Protein AF-A0AAU3PZI6-F1 (afdb_monomer_lite)

Radius of gyration: 13.5 Å; chains: 1; bounding box: 26×27×42 Å

Sequence (87 aa):
MKRLPTDTGARGEDIRTTEHDGITATWFARDGVIRVVGVRDTDDAETLFDGAPSLGECFDRMPRKLWDRVRFQHRDERVSEGARSPN

Structure (mmCIF, N/CA/C/O backbone):
data_AF-A0AAU3PZI6-F1
#
_entry.id   AF-A0AAU3PZI6-F1
#
loop_
_atom_site.group_PDB
_atom_site.id
_atom_site.type_symbol
_atom_site.label_atom_id
_atom_site.label_alt_id
_atom_site.label_comp_id
_atom_site.label_asym_id
_atom_site.label_entity_id
_atom_site.label_seq_id
_atom_site.pdbx_PDB_ins_code
_atom_site.Cartn_x
_atom_site.Cartn_y
_atom_site.Cartn_z
_atom_site.occupancy
_atom_site.B_iso_or_equiv
_atom_site.auth_seq_id
_atom_site.auth_comp_id
_atom_site.auth_asym_id
_atom_site.auth_atom_id
_atom_site.pdbx_PDB_model_num
ATOM 1 N N . MET A 1 1 ? 14.020 17.353 -7.911 1.00 37.25 1 MET A N 1
ATOM 2 C CA . MET A 1 1 ? 12.748 17.399 -7.156 1.00 37.25 1 MET A CA 1
ATOM 3 C C . MET A 1 1 ? 11.617 17.026 -8.110 1.00 37.25 1 MET A C 1
ATOM 5 O O . MET A 1 1 ? 11.154 17.888 -8.846 1.00 37.25 1 MET A O 1
ATOM 9 N N . LYS A 1 2 ? 11.250 15.739 -8.210 1.00 38.69 2 LYS A N 1
ATOM 10 C CA . LYS A 1 2 ? 10.127 15.307 -9.060 1.00 38.69 2 LYS A CA 1
ATOM 11 C C . LYS A 1 2 ? 8.828 15.573 -8.290 1.00 38.69 2 LYS A C 1
ATOM 13 O O . LYS A 1 2 ? 8.650 15.049 -7.197 1.00 38.69 2 LYS A O 1
ATOM 18 N N . ARG A 1 3 ? 7.992 16.468 -8.826 1.00 44.28 3 ARG A N 1
ATOM 19 C CA . ARG A 1 3 ? 6.664 16.807 -8.294 1.00 44.28 3 ARG A CA 1
ATOM 20 C C . ARG A 1 3 ? 5.770 15.574 -8.436 1.00 44.28 3 ARG A C 1
ATOM 22 O O . ARG A 1 3 ? 5.657 15.051 -9.540 1.00 44.28 3 ARG A O 1
ATOM 29 N N . LEU A 1 4 ? 5.158 15.136 -7.338 1.00 55.28 4 LEU A N 1
ATOM 30 C CA . LEU A 1 4 ? 4.049 14.182 -7.375 1.00 55.28 4 LEU A CA 1
ATOM 31 C C . LEU A 1 4 ? 2.889 14.809 -8.178 1.00 55.28 4 LEU A C 1
ATOM 33 O O . LEU A 1 4 ? 2.622 16.007 -7.996 1.00 55.28 4 LEU A O 1
ATOM 37 N N . PRO A 1 5 ? 2.225 14.058 -9.074 1.00 45.50 5 PRO A N 1
ATOM 38 C CA . PRO A 1 5 ? 1.096 14.565 -9.843 1.00 45.50 5 PRO A CA 1
ATOM 39 C C . PRO A 1 5 ? -0.023 14.997 -8.889 1.00 45.50 5 PRO A C 1
ATOM 41 O O . PRO A 1 5 ? -0.519 14.229 -8.072 1.00 45.50 5 PRO A O 1
ATOM 44 N N . THR A 1 6 ? -0.378 16.278 -8.962 1.00 52.34 6 THR A N 1
ATOM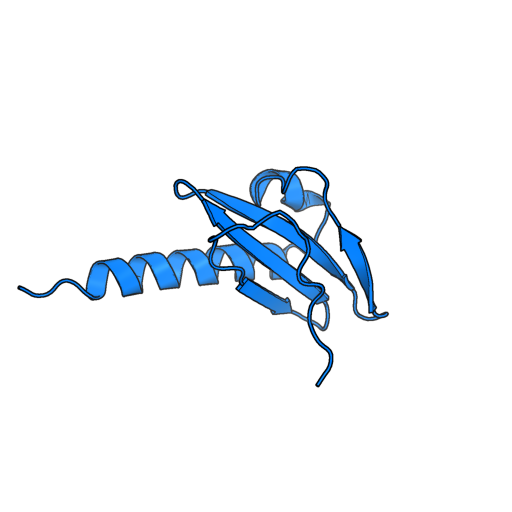 45 C CA . THR A 1 6 ? -1.243 16.987 -8.004 1.00 52.34 6 THR A CA 1
ATOM 46 C C . THR A 1 6 ? -2.739 16.829 -8.317 1.00 52.34 6 THR A C 1
ATOM 48 O O . THR A 1 6 ? -3.538 17.638 -7.865 1.00 52.34 6 THR A O 1
ATOM 51 N N . ASP A 1 7 ? -3.137 15.819 -9.096 1.00 45.91 7 ASP A N 1
ATOM 52 C CA . ASP A 1 7 ? -4.504 15.733 -9.640 1.00 45.91 7 ASP A CA 1
ATOM 53 C C . ASP A 1 7 ? -5.188 14.377 -9.406 1.00 45.91 7 ASP A C 1
ATOM 55 O O . ASP A 1 7 ? -6.042 13.953 -10.171 1.00 45.91 7 ASP A O 1
ATOM 59 N N . THR A 1 8 ? -4.848 13.667 -8.327 1.00 53.47 8 THR A N 1
ATOM 60 C CA . THR A 1 8 ? -5.674 12.529 -7.890 1.00 53.47 8 THR A CA 1
ATOM 61 C C . THR A 1 8 ? -6.620 12.959 -6.782 1.00 53.47 8 THR A C 1
ATOM 63 O O . THR A 1 8 ? -6.296 12.754 -5.623 1.00 53.47 8 THR A O 1
ATOM 66 N N . GLY A 1 9 ? -7.753 13.580 -7.133 1.00 45.78 9 GLY A N 1
ATOM 67 C CA . GLY A 1 9 ? -9.022 13.592 -6.371 1.00 45.78 9 GLY A CA 1
ATOM 68 C C . GLY A 1 9 ? -9.052 14.028 -4.891 1.00 45.78 9 GLY A C 1
ATOM 69 O O . GLY A 1 9 ? -10.137 14.157 -4.334 1.00 45.78 9 GLY A O 1
ATOM 70 N N . ALA A 1 10 ? -7.914 14.293 -4.259 1.00 52.34 10 ALA A N 1
ATOM 71 C CA . ALA A 1 10 ? -7.743 14.542 -2.839 1.00 52.34 10 ALA A CA 1
ATOM 72 C C . ALA A 1 10 ? -7.840 16.041 -2.580 1.00 52.34 10 ALA A C 1
ATOM 74 O O . ALA A 1 10 ? -6.862 16.718 -2.261 1.00 52.34 10 ALA A O 1
ATOM 75 N N . ARG A 1 11 ? -9.029 16.614 -2.773 1.00 49.50 11 ARG A N 1
ATOM 76 C CA . ARG A 1 11 ? -9.279 17.988 -2.326 1.00 49.50 11 ARG A CA 1
ATOM 77 C C . ARG A 1 11 ? -9.369 17.987 -0.795 1.00 49.50 11 ARG A C 1
ATOM 79 O O . ARG A 1 11 ? -10.457 17.895 -0.243 1.00 49.50 11 ARG A O 1
ATOM 86 N N . GLY A 1 12 ? -8.213 18.097 -0.137 1.00 60.66 12 GLY A N 1
ATOM 87 C CA . GLY A 1 12 ? -8.083 18.302 1.312 1.00 60.66 12 GLY A CA 1
ATOM 88 C C . GLY A 1 12 ? -7.735 17.068 2.151 1.00 60.66 12 GLY A C 1
ATOM 89 O O . GLY A 1 12 ? -7.789 17.162 3.370 1.00 60.66 12 GLY A O 1
ATOM 90 N N . GLU A 1 13 ? -7.391 15.933 1.539 1.00 71.38 13 GLU A N 1
ATOM 91 C CA . GLU A 1 13 ? -6.991 14.716 2.263 1.00 71.38 13 GLU A CA 1
ATOM 92 C C . GLU A 1 13 ? -5.460 14.648 2.405 1.00 71.38 13 GLU A C 1
ATOM 94 O O . GLU A 1 13 ? -4.732 14.903 1.444 1.00 71.38 13 GLU A O 1
ATOM 99 N N . ASP A 1 14 ? -4.965 14.289 3.596 1.00 83.69 14 ASP A N 1
ATOM 100 C CA . ASP A 1 14 ? -3.536 14.083 3.858 1.00 83.69 14 ASP A CA 1
ATOM 101 C C . ASP A 1 14 ? -3.019 12.843 3.112 1.00 83.69 14 ASP A C 1
ATOM 103 O O . ASP A 1 14 ? -3.044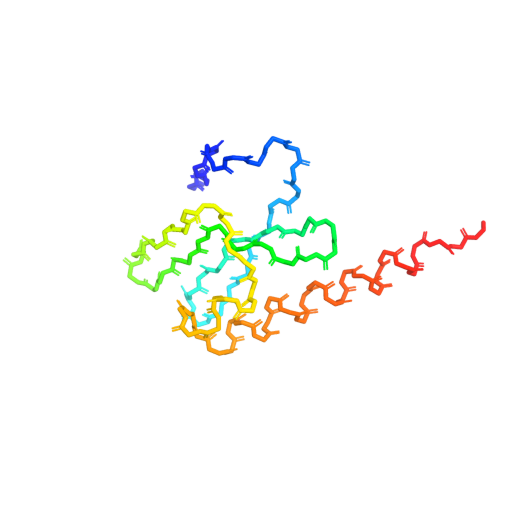 11.714 3.627 1.00 83.69 14 ASP A O 1
ATOM 107 N N . ILE A 1 15 ? -2.563 13.067 1.875 1.00 88.00 15 ILE A N 1
ATOM 108 C CA . ILE A 1 15 ? -1.901 12.059 1.046 1.00 88.00 15 ILE A CA 1
ATOM 109 C C . ILE A 1 15 ? -0.558 11.686 1.667 1.00 88.00 15 ILE A C 1
ATOM 111 O O . ILE A 1 15 ? 0.296 12.527 1.949 1.00 88.00 15 ILE A O 1
ATOM 115 N N . ARG A 1 16 ? -0.360 10.384 1.816 1.00 89.44 16 ARG A N 1
ATOM 116 C CA . ARG A 1 16 ? 0.830 9.748 2.359 1.00 89.44 16 ARG A CA 1
ATOM 117 C C . ARG A 1 16 ? 1.420 8.800 1.334 1.00 89.44 16 ARG A C 1
ATOM 119 O O . ARG A 1 16 ? 0.726 8.242 0.485 1.00 89.44 16 ARG A O 1
ATOM 126 N N . THR A 1 17 ? 2.720 8.588 1.457 1.00 91.44 17 THR A N 1
ATOM 127 C CA . THR A 1 17 ? 3.460 7.625 0.647 1.00 91.44 17 THR A CA 1
ATOM 128 C C . THR A 1 17 ? 4.233 6.688 1.558 1.00 91.44 17 THR A C 1
ATOM 130 O O . THR A 1 17 ? 4.971 7.140 2.435 1.00 91.44 17 THR A O 1
ATOM 133 N N . THR A 1 18 ? 4.092 5.387 1.335 1.00 92.81 18 THR A N 1
ATOM 134 C CA . THR A 1 18 ? 4.867 4.352 2.024 1.00 92.81 18 THR A CA 1
ATOM 135 C C . THR A 1 18 ? 5.725 3.632 1.003 1.00 92.81 18 THR A C 1
ATOM 137 O O . THR A 1 18 ? 5.209 3.193 -0.017 1.00 92.81 18 THR A O 1
ATOM 140 N N . GLU A 1 19 ? 7.014 3.470 1.282 1.00 92.56 19 GLU A N 1
ATOM 141 C CA . GLU A 1 19 ? 7.933 2.727 0.418 1.00 92.56 19 GLU A CA 1
ATOM 142 C C . GLU A 1 19 ? 8.392 1.429 1.089 1.00 92.56 19 GLU A C 1
ATOM 144 O O . GLU A 1 19 ? 8.646 1.380 2.301 1.00 92.56 19 GLU A O 1
ATOM 149 N N . HIS A 1 20 ? 8.507 0.370 0.293 1.00 91.62 20 HIS A N 1
ATOM 150 C CA . HIS A 1 20 ? 9.150 -0.874 0.679 1.00 91.62 20 HIS A CA 1
ATOM 151 C C . HIS A 1 20 ? 9.772 -1.567 -0.537 1.00 91.62 20 HIS A C 1
ATOM 153 O O . HIS A 1 20 ? 9.094 -1.746 -1.542 1.00 91.62 20 HIS A O 1
ATOM 159 N N . ASP A 1 21 ? 11.047 -1.957 -0.430 1.00 89.25 21 ASP A N 1
ATOM 160 C CA . ASP A 1 21 ? 11.815 -2.609 -1.504 1.00 89.25 21 ASP A CA 1
ATOM 161 C C . ASP A 1 21 ? 11.733 -1.867 -2.851 1.00 89.25 21 ASP A C 1
ATOM 163 O O . ASP A 1 21 ? 11.615 -2.471 -3.909 1.00 89.25 21 ASP A O 1
ATOM 167 N N . GLY A 1 22 ? 11.765 -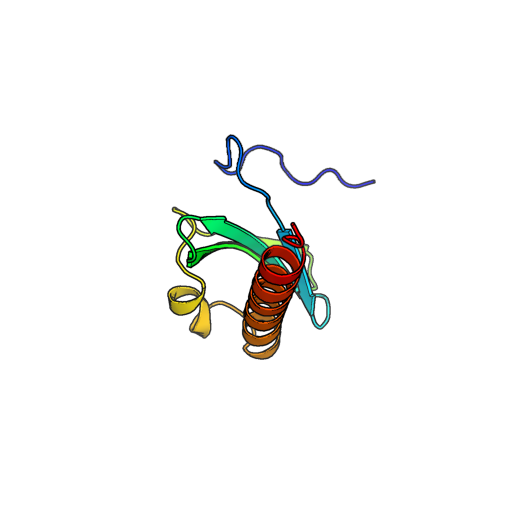0.529 -2.805 1.00 87.38 22 GLY A N 1
ATOM 168 C CA . GLY A 1 22 ? 11.669 0.334 -3.988 1.00 87.38 22 GLY A CA 1
ATOM 169 C C . GLY A 1 22 ? 10.262 0.459 -4.586 1.00 87.38 22 GLY A C 1
ATOM 170 O O . GLY A 1 22 ? 10.075 1.229 -5.522 1.00 87.38 22 GLY A O 1
ATOM 171 N N . ILE A 1 23 ? 9.264 -0.226 -4.022 1.00 91.62 23 ILE A N 1
ATOM 172 C CA . ILE A 1 23 ? 7.854 -0.106 -4.399 1.00 91.62 23 ILE A CA 1
ATOM 173 C C . ILE A 1 23 ? 7.193 0.916 -3.472 1.00 91.62 23 ILE A C 1
ATOM 175 O O . ILE A 1 23 ? 7.257 0.807 -2.246 1.00 91.62 23 ILE A O 1
ATOM 179 N N . THR A 1 24 ? 6.553 1.930 -4.047 1.00 92.19 24 THR A N 1
ATOM 180 C CA . THR A 1 24 ? 5.890 3.019 -3.320 1.00 92.19 24 THR A CA 1
ATOM 181 C C . THR A 1 24 ? 4.373 2.891 -3.420 1.00 92.19 24 THR A C 1
ATOM 183 O O . THR A 1 24 ? 3.832 2.868 -4.516 1.00 92.19 24 THR A O 1
ATOM 186 N N . ALA A 1 25 ? 3.658 2.871 -2.298 1.00 92.75 25 ALA A N 1
ATOM 187 C CA . ALA A 1 25 ? 2.205 3.012 -2.257 1.00 92.75 25 ALA A CA 1
ATOM 188 C C . ALA A 1 25 ? 1.818 4.442 -1.871 1.00 92.75 25 ALA A C 1
ATOM 190 O O . ALA A 1 25 ? 2.289 4.954 -0.854 1.00 92.75 25 ALA A O 1
ATOM 191 N N . THR A 1 26 ? 0.910 5.047 -2.632 1.00 92.56 26 THR A N 1
ATOM 192 C CA . THR A 1 26 ? 0.291 6.342 -2.327 1.00 92.56 26 THR A CA 1
ATOM 193 C C . THR A 1 26 ? -1.106 6.100 -1.769 1.00 92.56 26 THR A C 1
ATOM 195 O O . THR A 1 26 ? -1.907 5.389 -2.378 1.00 92.56 26 THR A O 1
ATOM 198 N N . TRP A 1 27 ? -1.416 6.663 -0.605 1.00 92.88 27 TRP A N 1
ATOM 199 C CA . TRP A 1 27 ? -2.670 6.414 0.104 1.00 92.88 27 TRP A CA 1
ATOM 200 C C . TRP A 1 27 ? -3.072 7.595 0.986 1.00 92.88 27 TRP A C 1
ATOM 202 O O . TRP A 1 27 ? -2.263 8.458 1.299 1.00 92.88 27 TRP A O 1
ATOM 212 N N . PHE A 1 28 ? -4.325 7.624 1.417 1.00 91.12 28 PHE A N 1
ATOM 213 C CA . PHE A 1 28 ? -4.829 8.562 2.418 1.00 91.12 28 PHE A CA 1
ATOM 214 C C . PHE A 1 28 ? -5.791 7.843 3.360 1.00 91.12 28 PHE A C 1
ATOM 216 O O . PHE A 1 28 ? -6.307 6.769 3.046 1.00 91.12 28 PHE A O 1
ATOM 223 N N . ALA A 1 29 ? -6.016 8.410 4.540 1.00 89.38 29 ALA A N 1
ATOM 224 C CA . ALA A 1 29 ? -7.016 7.907 5.471 1.00 89.38 29 ALA A CA 1
ATOM 225 C C . ALA A 1 29 ? -8.272 8.774 5.374 1.00 89.38 29 ALA A C 1
ATOM 227 O O . ALA A 1 29 ? -8.192 9.992 5.502 1.00 89.38 29 ALA A O 1
ATOM 228 N N . ARG A 1 30 ? -9.430 8.143 5.179 1.00 86.50 30 ARG A N 1
ATOM 229 C CA . ARG A 1 30 ? -10.732 8.811 5.154 1.00 86.50 30 ARG A CA 1
ATOM 230 C C . ARG A 1 30 ? -11.734 7.986 5.944 1.00 86.50 30 ARG A C 1
ATOM 232 O O . ARG A 1 30 ? -11.819 6.776 5.743 1.00 86.50 30 ARG A O 1
ATOM 239 N N . ASP A 1 31 ? -12.442 8.621 6.876 1.00 84.50 31 ASP A N 1
ATOM 240 C CA . ASP A 1 31 ? -13.413 7.952 7.756 1.00 84.50 31 ASP A CA 1
ATOM 241 C C . ASP A 1 31 ? -12.808 6.740 8.508 1.00 84.50 31 ASP A C 1
ATOM 243 O O . ASP A 1 31 ? -13.455 5.723 8.750 1.00 84.50 31 ASP A O 1
ATOM 247 N N . GLY A 1 32 ? -11.514 6.818 8.850 1.00 84.19 32 GLY A N 1
ATOM 248 C CA . GLY A 1 32 ? -10.774 5.741 9.519 1.00 84.19 32 GLY A CA 1
ATOM 249 C C . GLY A 1 32 ? -10.420 4.539 8.634 1.00 84.19 32 GLY A C 1
ATOM 250 O O . GLY A 1 32 ? -9.930 3.535 9.163 1.00 84.19 32 GLY A O 1
ATOM 251 N N . VAL A 1 33 ? -10.649 4.639 7.323 1.00 89.12 33 VAL A N 1
ATOM 252 C CA . VAL A 1 33 ? -10.315 3.635 6.310 1.00 89.12 33 VAL A CA 1
ATOM 253 C C . VAL A 1 33 ? -9.152 4.137 5.462 1.00 89.12 33 VAL A C 1
ATOM 255 O O . VAL A 1 33 ? -9.152 5.269 4.987 1.00 89.12 33 VAL A O 1
ATOM 258 N N . ILE A 1 34 ? -8.163 3.273 5.242 1.00 92.44 34 ILE A N 1
ATOM 259 C CA . ILE A 1 34 ? -7.047 3.557 4.339 1.00 92.44 34 ILE A CA 1
ATOM 260 C C . ILE A 1 34 ? -7.524 3.346 2.903 1.00 92.44 34 ILE A C 1
ATOM 262 O O . ILE A 1 34 ? -7.976 2.252 2.558 1.00 92.44 34 ILE A O 1
ATOM 266 N N . ARG A 1 35 ? -7.406 4.387 2.086 1.00 92.69 35 ARG A N 1
ATOM 267 C CA . ARG A 1 35 ? -7.756 4.449 0.668 1.00 92.69 35 ARG A CA 1
ATOM 268 C C . ARG A 1 35 ? -6.469 4.538 -0.138 1.00 92.69 35 ARG A C 1
ATOM 270 O O . ARG A 1 35 ? -5.660 5.433 0.097 1.00 92.69 35 ARG A O 1
ATOM 277 N N . VAL A 1 36 ? -6.249 3.596 -1.046 1.00 91.75 36 VAL A N 1
ATOM 278 C CA . VAL A 1 36 ? -5.012 3.522 -1.830 1.00 91.75 36 VAL A CA 1
ATOM 279 C C . VAL A 1 36 ? -5.249 4.168 -3.183 1.00 91.75 36 VAL A C 1
ATOM 281 O O . VAL A 1 36 ? -6.108 3.732 -3.937 1.00 91.75 36 VAL A O 1
ATOM 284 N N . VAL A 1 37 ? -4.475 5.203 -3.484 1.00 92.81 37 VAL A N 1
ATOM 285 C CA . VAL A 1 37 ? -4.518 5.934 -4.754 1.00 92.81 37 VAL A CA 1
ATOM 286 C C . VAL A 1 37 ? -3.815 5.150 -5.852 1.00 92.81 37 VAL A C 1
ATOM 288 O O . VAL A 1 37 ? -4.310 5.053 -6.970 1.00 92.81 37 VAL A O 1
ATOM 291 N N . GLY A 1 38 ? -2.659 4.577 -5.533 1.00 91.38 38 GLY A N 1
ATOM 292 C CA . GLY A 1 38 ? -1.874 3.838 -6.503 1.00 91.38 38 GLY A CA 1
ATOM 293 C C . GLY A 1 38 ? -0.612 3.243 -5.908 1.00 91.38 38 GLY A C 1
ATOM 294 O O . GLY A 1 38 ? -0.243 3.524 -4.763 1.00 91.38 38 GLY A O 1
ATOM 295 N N . VAL A 1 39 ? 0.037 2.405 -6.705 1.00 91.50 39 VAL A N 1
ATOM 296 C CA . VAL A 1 39 ? 1.313 1.772 -6.386 1.00 91.50 39 VAL A CA 1
ATOM 297 C C . VAL A 1 39 ? 2.268 2.004 -7.536 1.00 91.50 39 VAL A C 1
ATOM 299 O O . VAL A 1 39 ? 1.928 1.756 -8.687 1.00 91.50 39 VAL A O 1
ATOM 302 N N . ARG A 1 40 ? 3.469 2.456 -7.214 1.00 92.81 40 ARG A N 1
ATOM 303 C CA . ARG A 1 40 ? 4.575 2.592 -8.144 1.00 92.81 40 ARG A CA 1
ATOM 304 C C . ARG A 1 40 ? 5.602 1.512 -7.860 1.00 92.81 40 ARG A C 1
ATOM 306 O O . ARG A 1 40 ? 6.076 1.415 -6.732 1.00 92.81 40 ARG A O 1
ATOM 313 N N . ASP A 1 41 ? 5.922 0.717 -8.868 1.00 88.19 41 ASP A N 1
ATOM 314 C CA . ASP A 1 41 ? 6.930 -0.334 -8.780 1.00 88.19 41 ASP A CA 1
ATOM 315 C C . ASP A 1 41 ? 8.363 0.222 -8.912 1.00 88.19 41 ASP A C 1
ATOM 317 O O . ASP A 1 41 ? 8.578 1.412 -9.161 1.00 88.19 41 ASP A O 1
ATOM 321 N N . THR A 1 42 ? 9.345 -0.659 -8.751 1.00 88.69 42 THR A N 1
ATOM 322 C CA . THR A 1 42 ? 10.785 -0.400 -8.853 1.00 88.69 42 THR A CA 1
ATOM 323 C C . THR A 1 42 ? 11.215 0.118 -10.228 1.00 88.69 42 THR A C 1
ATOM 325 O O . THR A 1 42 ? 12.126 0.940 -10.309 1.00 88.69 42 THR A O 1
ATOM 328 N N . ASP A 1 43 ? 10.512 -0.281 -11.292 1.00 88.19 43 ASP A N 1
ATOM 329 C CA . ASP A 1 43 ? 10.726 0.191 -12.668 1.00 88.19 43 ASP A CA 1
ATOM 330 C C . ASP A 1 43 ? 10.058 1.553 -12.969 1.00 88.19 43 ASP A C 1
ATOM 332 O O . ASP A 1 43 ? 9.925 1.948 -14.126 1.00 88.19 43 ASP A O 1
ATOM 336 N N . ASP A 1 44 ? 9.599 2.280 -11.941 1.00 79.75 44 ASP A N 1
ATOM 337 C CA . ASP A 1 44 ? 8.795 3.514 -12.054 1.00 79.75 44 ASP A CA 1
ATOM 338 C C . ASP A 1 44 ? 7.414 3.279 -12.714 1.00 79.75 44 ASP A C 1
ATOM 340 O O . ASP A 1 44 ? 6.689 4.230 -13.005 1.00 79.75 44 ASP A O 1
ATOM 344 N N . ALA A 1 45 ? 7.015 2.015 -12.904 1.00 85.94 45 ALA A N 1
ATOM 345 C CA . ALA A 1 45 ? 5.699 1.636 -13.405 1.00 85.94 45 ALA A CA 1
ATOM 346 C C . ALA A 1 45 ? 4.620 1.954 -12.359 1.00 85.94 45 ALA A C 1
ATOM 348 O O . ALA A 1 45 ? 4.577 1.350 -11.288 1.00 85.94 45 ALA A O 1
ATOM 349 N N . GLU A 1 46 ? 3.744 2.910 -12.664 1.00 88.31 46 GLU A N 1
ATOM 350 C CA . GLU A 1 46 ? 2.669 3.345 -11.773 1.00 88.31 46 GLU A CA 1
ATOM 351 C C . GLU A 1 46 ? 1.337 2.682 -12.141 1.00 88.31 46 GLU A C 1
ATOM 353 O O . GLU A 1 46 ? 0.862 2.763 -13.272 1.00 88.31 46 GLU A O 1
ATOM 358 N N . THR A 1 47 ? 0.718 2.038 -11.156 1.00 88.56 47 THR A N 1
ATOM 359 C CA . THR A 1 47 ? -0.651 1.532 -11.212 1.00 88.56 47 THR A CA 1
ATOM 360 C C . THR A 1 47 ? -1.529 2.440 -10.367 1.00 88.56 47 THR A C 1
ATOM 362 O O . THR A 1 47 ? -1.496 2.377 -9.137 1.00 88.56 47 THR A O 1
ATOM 365 N N . LEU A 1 48 ? -2.316 3.287 -11.025 1.00 88.25 48 LEU A N 1
ATOM 366 C CA . LEU A 1 48 ? -3.352 4.080 -10.372 1.00 88.25 48 LEU A CA 1
ATOM 367 C C . LEU A 1 48 ? -4.618 3.241 -10.209 1.00 88.25 48 LEU A C 1
ATOM 369 O O . LEU A 1 48 ? -4.983 2.462 -11.091 1.00 88.25 48 LEU A O 1
ATOM 373 N N . PHE A 1 49 ? -5.289 3.402 -9.076 1.00 86.62 49 PHE A N 1
ATOM 374 C CA . PHE A 1 49 ? -6.546 2.730 -8.805 1.00 86.62 49 PHE A CA 1
ATOM 375 C C . PHE A 1 49 ? -7.712 3.709 -8.918 1.00 86.62 49 PHE A C 1
ATOM 377 O O . PHE A 1 49 ? -7.808 4.679 -8.162 1.00 86.62 49 PHE A O 1
ATOM 384 N N . ASP A 1 50 ? -8.647 3.409 -9.817 1.00 83.50 50 ASP A N 1
ATOM 385 C CA . ASP A 1 50 ? -9.904 4.144 -9.907 1.00 83.50 50 ASP A CA 1
ATOM 386 C C . ASP A 1 50 ? -10.685 4.074 -8.589 1.00 83.50 50 ASP A C 1
ATOM 388 O O . ASP A 1 50 ? -10.880 3.007 -8.003 1.00 83.50 50 ASP A O 1
ATOM 392 N N . GLY A 1 51 ? -11.141 5.237 -8.118 1.00 83.69 51 GLY A N 1
ATOM 393 C CA . GLY A 1 51 ? -11.984 5.354 -6.926 1.00 83.69 51 GLY A CA 1
ATOM 394 C C . GLY A 1 51 ? -11.272 5.156 -5.584 1.00 83.69 51 GLY A C 1
ATOM 395 O O . GLY A 1 51 ? -11.956 5.120 -4.562 1.00 83.69 51 GLY A O 1
ATOM 396 N N . ALA A 1 52 ? -9.937 5.050 -5.569 1.00 87.69 52 ALA A N 1
ATOM 397 C CA . ALA A 1 52 ? -9.130 4.841 -4.367 1.00 87.69 52 ALA A CA 1
ATOM 398 C C . ALA A 1 52 ? -9.685 3.705 -3.469 1.00 87.69 52 ALA A C 1
ATOM 400 O O . ALA A 1 52 ? -10.231 3.962 -2.386 1.00 87.69 52 ALA A O 1
ATOM 401 N N . PRO A 1 53 ? -9.612 2.438 -3.916 1.00 90.81 53 PRO A N 1
ATOM 402 C CA . PRO A 1 53 ? -10.126 1.294 -3.174 1.00 90.81 53 PRO A CA 1
ATOM 403 C C . PRO A 1 53 ? -9.508 1.209 -1.779 1.00 90.81 53 PRO A C 1
ATOM 405 O O . PRO A 1 53 ? -8.447 1.771 -1.485 1.00 90.81 53 PRO A O 1
ATOM 408 N N . SER A 1 54 ? -10.192 0.507 -0.883 1.00 92.56 54 SER A N 1
ATOM 409 C CA . SER A 1 54 ? -9.669 0.306 0.460 1.00 92.56 54 SER A CA 1
ATOM 410 C C . SER A 1 54 ? -8.370 -0.508 0.430 1.00 92.56 54 SER A C 1
ATOM 412 O O . SER A 1 54 ? -8.139 -1.333 -0.457 1.00 92.56 54 SER A O 1
ATOM 414 N N . LEU A 1 55 ? -7.523 -0.335 1.448 1.00 91.12 55 LEU A N 1
ATOM 415 C CA . LEU A 1 55 ? -6.310 -1.141 1.604 1.00 91.12 55 LEU A CA 1
ATOM 416 C C . LEU A 1 55 ? -6.622 -2.647 1.605 1.00 91.12 55 LEU A C 1
ATOM 418 O O . LEU A 1 55 ? -5.836 -3.436 1.091 1.00 91.12 55 LEU A O 1
ATOM 422 N N . GLY A 1 56 ? -7.775 -3.055 2.149 1.00 91.62 56 GLY A N 1
ATOM 423 C CA . GLY A 1 56 ? -8.225 -4.449 2.121 1.00 91.62 56 GLY A CA 1
ATOM 424 C C . GLY A 1 56 ? -8.402 -4.986 0.699 1.00 91.62 56 GLY A C 1
ATOM 425 O O . GLY A 1 56 ? -7.910 -6.066 0.398 1.00 91.62 56 GLY A O 1
ATOM 426 N N . GLU A 1 57 ? -9.016 -4.202 -0.187 1.00 89.12 57 GLU A N 1
ATOM 427 C CA . GLU A 1 57 ? -9.203 -4.548 -1.606 1.00 89.12 57 GLU A CA 1
ATOM 428 C C . GLU A 1 57 ? -7.891 -4.539 -2.405 1.00 89.12 57 GLU A C 1
ATOM 430 O O . GLU A 1 57 ? -7.791 -5.170 -3.455 1.00 89.12 57 GLU A O 1
ATOM 435 N N . CYS A 1 58 ? -6.868 -3.843 -1.905 1.00 88.94 58 CYS A N 1
ATOM 436 C CA . CYS A 1 58 ? -5.547 -3.804 -2.525 1.00 88.94 58 CYS A CA 1
ATOM 437 C C . CYS A 1 58 ? -4.637 -4.959 -2.102 1.00 88.94 58 CYS A C 1
ATOM 439 O O . CYS A 1 58 ? -3.521 -5.033 -2.606 1.00 88.94 58 CYS A O 1
ATOM 441 N N . PHE A 1 59 ? -5.071 -5.851 -1.203 1.00 87.50 59 PHE A N 1
ATOM 442 C CA . PHE A 1 59 ? -4.233 -6.933 -0.673 1.00 87.50 59 PHE A CA 1
ATOM 443 C C . PHE A 1 59 ? -3.579 -7.786 -1.775 1.00 87.50 59 PHE A C 1
ATOM 445 O O . PHE A 1 59 ? -2.385 -8.053 -1.687 1.00 87.50 59 PHE A O 1
ATOM 452 N N . ASP A 1 60 ? -4.324 -8.143 -2.826 1.00 86.81 60 ASP A N 1
ATOM 453 C CA . ASP A 1 60 ? -3.812 -8.935 -3.957 1.00 86.81 60 ASP A CA 1
ATOM 454 C C . ASP A 1 60 ? -3.123 -8.090 -5.046 1.00 86.81 60 ASP A C 1
ATOM 456 O O . ASP A 1 60 ? -2.543 -8.632 -5.983 1.00 86.81 60 ASP A O 1
ATOM 460 N N . ARG A 1 61 ? -3.197 -6.755 -4.954 1.00 83.81 61 ARG A N 1
ATOM 461 C CA . ARG A 1 61 ? -2.695 -5.809 -5.972 1.00 83.81 61 ARG A CA 1
ATOM 462 C C . ARG A 1 61 ? -1.379 -5.135 -5.588 1.00 83.81 61 ARG A C 1
ATOM 464 O O . ARG A 1 61 ? -0.867 -4.325 -6.353 1.00 83.81 61 ARG A O 1
ATOM 471 N N . MET A 1 62 ? -0.848 -5.423 -4.403 1.00 87.75 62 MET A N 1
ATOM 472 C CA . MET A 1 62 ? 0.429 -4.891 -3.933 1.00 87.75 62 MET A CA 1
ATOM 473 C C . MET A 1 62 ? 1.195 -5.939 -3.121 1.00 87.75 62 MET A C 1
ATOM 475 O O . MET A 1 62 ? 0.590 -6.864 -2.576 1.00 87.75 62 MET A O 1
ATOM 479 N N . PRO A 1 63 ? 2.520 -5.791 -2.965 1.00 88.75 63 PRO A N 1
ATOM 480 C CA . PRO A 1 63 ? 3.299 -6.687 -2.126 1.00 88.75 63 PRO A CA 1
ATOM 481 C C . PRO A 1 63 ? 2.773 -6.719 -0.689 1.00 88.75 63 PRO A C 1
ATOM 483 O O . PRO A 1 63 ? 2.569 -5.681 -0.054 1.00 88.75 63 PRO A O 1
ATOM 486 N N . ARG A 1 64 ? 2.644 -7.923 -0.122 1.00 90.31 64 ARG A N 1
ATOM 487 C CA . ARG A 1 64 ? 2.136 -8.123 1.245 1.00 90.31 64 ARG A CA 1
ATOM 488 C C . ARG A 1 64 ? 2.887 -7.296 2.292 1.00 90.31 64 ARG A C 1
ATOM 490 O O . ARG A 1 64 ? 2.284 -6.757 3.215 1.00 90.31 64 ARG A O 1
ATOM 497 N N . LYS A 1 65 ? 4.206 -7.183 2.149 1.00 91.31 65 LYS A N 1
ATOM 498 C CA . LYS A 1 65 ? 5.045 -6.410 3.070 1.00 91.31 65 LYS A CA 1
ATOM 499 C C . LYS A 1 65 ? 4.787 -4.904 2.980 1.00 91.31 65 LYS A C 1
ATOM 501 O O . LYS A 1 65 ? 4.776 -4.237 4.012 1.00 91.31 65 LYS A O 1
ATOM 506 N N . LEU A 1 66 ? 4.527 -4.387 1.778 1.00 92.25 66 LEU A N 1
ATOM 507 C CA . LEU A 1 66 ? 4.131 -2.994 1.572 1.00 92.25 66 LEU A CA 1
ATOM 508 C C . LEU A 1 66 ? 2.760 -2.729 2.208 1.00 92.25 66 LEU A C 1
ATOM 510 O O . LEU A 1 66 ? 2.607 -1.767 2.956 1.00 92.25 66 LEU A O 1
ATOM 514 N N . TRP A 1 67 ? 1.807 -3.641 2.008 1.00 93.50 67 TRP A N 1
ATOM 515 C CA . TRP A 1 67 ? 0.487 -3.595 2.640 1.00 93.50 67 TRP A CA 1
ATOM 516 C C . TRP A 1 67 ? 0.567 -3.553 4.173 1.00 93.50 67 TRP A C 1
ATOM 518 O O . TRP A 1 67 ? -0.061 -2.710 4.817 1.00 93.50 67 TRP A O 1
ATOM 528 N N . ASP A 1 68 ? 1.370 -4.442 4.770 1.00 93.44 68 ASP A N 1
ATOM 529 C CA . ASP A 1 68 ? 1.556 -4.498 6.225 1.00 93.44 68 ASP A CA 1
ATOM 530 C C . ASP A 1 68 ? 2.194 -3.205 6.747 1.00 93.44 68 ASP A C 1
ATOM 532 O O . ASP A 1 68 ? 1.810 -2.707 7.807 1.00 93.44 68 ASP A O 1
ATOM 536 N N . ARG A 1 69 ? 3.116 -2.612 5.981 1.00 92.38 69 ARG A N 1
ATOM 537 C CA . ARG A 1 69 ? 3.779 -1.355 6.339 1.00 92.38 69 ARG A CA 1
ATOM 538 C C . ARG A 1 69 ? 2.828 -0.162 6.308 1.00 92.38 69 ARG A C 1
ATOM 540 O O . ARG A 1 69 ? 2.831 0.618 7.256 1.00 92.38 69 ARG A O 1
ATOM 547 N N . VAL A 1 70 ? 1.978 -0.059 5.284 1.00 91.62 70 VAL A N 1
ATOM 548 C CA . VAL A 1 70 ? 0.918 0.964 5.203 1.00 91.62 70 VAL A CA 1
ATOM 549 C C . VAL A 1 70 ? -0.022 0.845 6.409 1.00 91.62 70 VAL A C 1
ATOM 551 O O . VAL A 1 70 ? -0.302 1.826 7.099 1.00 91.62 70 VAL A O 1
ATOM 554 N N . ARG A 1 71 ? -0.461 -0.381 6.727 1.00 90.81 71 ARG A N 1
ATOM 555 C CA . ARG A 1 71 ? -1.315 -0.648 7.892 1.00 90.81 71 ARG A CA 1
ATOM 556 C C . ARG A 1 71 ? -0.636 -0.260 9.208 1.00 90.81 71 ARG A C 1
ATOM 558 O O . ARG A 1 71 ? -1.296 0.293 10.089 1.00 90.81 71 ARG A O 1
ATOM 565 N N . PHE A 1 72 ? 0.648 -0.581 9.359 1.00 89.00 72 PHE A N 1
ATOM 566 C CA . PHE A 1 72 ? 1.421 -0.247 10.553 1.00 89.0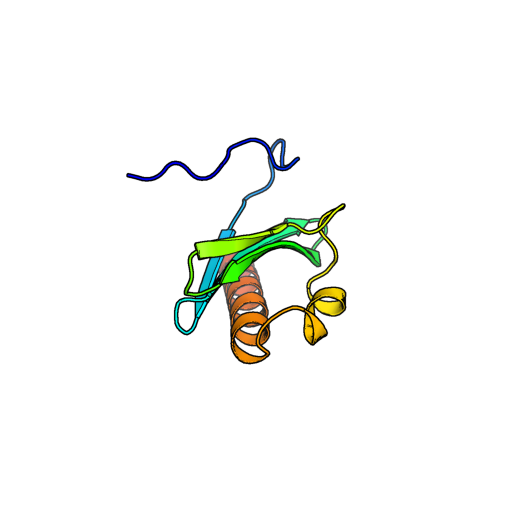0 72 PHE A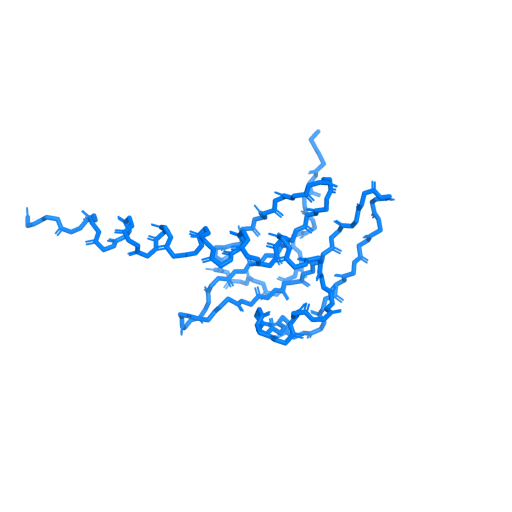 CA 1
ATOM 567 C C . PHE A 1 72 ? 1.577 1.266 10.713 1.00 89.00 72 PHE A C 1
ATOM 569 O O . PHE A 1 72 ? 1.312 1.777 11.797 1.00 89.00 72 PHE A O 1
ATOM 576 N N . GLN A 1 73 ? 1.912 1.980 9.635 1.00 87.44 73 GLN A N 1
ATOM 577 C CA . GLN A 1 73 ? 2.060 3.435 9.640 1.00 87.44 73 GLN A CA 1
ATOM 578 C C . GLN A 1 73 ? 0.765 4.131 10.074 1.00 87.44 73 GLN A C 1
ATOM 580 O O . GLN A 1 73 ? 0.777 4.898 11.028 1.00 87.44 73 GLN A O 1
ATOM 585 N N . HIS A 1 74 ? -0.377 3.768 9.484 1.00 86.38 74 HIS A N 1
ATOM 586 C CA . HIS A 1 74 ? -1.671 4.319 9.897 1.00 86.38 74 HIS A CA 1
ATOM 587 C C . HIS A 1 74 ? -2.025 4.005 11.364 1.00 86.38 74 HIS A C 1
ATOM 589 O O . HIS A 1 74 ? -2.639 4.817 12.058 1.00 86.38 74 HIS A 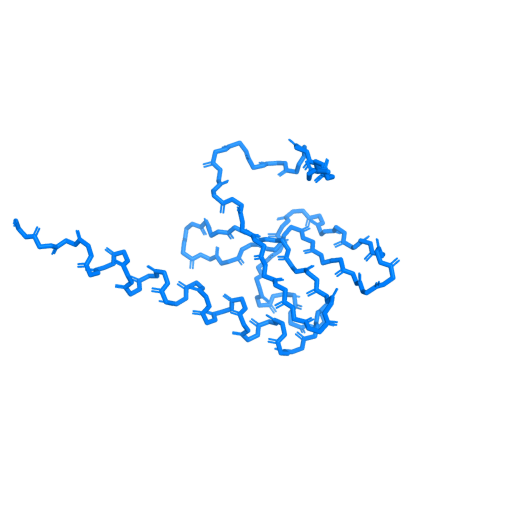O 1
ATOM 595 N N . ARG A 1 75 ? -1.666 2.811 11.861 1.00 83.56 75 ARG A N 1
ATOM 596 C CA . ARG A 1 75 ? -1.887 2.452 13.270 1.00 83.56 75 ARG A CA 1
ATOM 597 C C . ARG A 1 75 ? -1.040 3.317 14.202 1.00 83.56 75 ARG A C 1
ATOM 599 O O . ARG A 1 75 ? -1.563 3.768 15.215 1.00 83.56 75 ARG A O 1
ATOM 606 N N . ASP A 1 76 ? 0.231 3.513 13.874 1.00 82.56 76 ASP A N 1
ATOM 607 C CA . ASP A 1 76 ? 1.157 4.345 14.645 1.00 82.56 76 ASP A CA 1
ATOM 608 C C . ASP A 1 76 ? 0.687 5.805 14.703 1.00 82.56 76 ASP A C 1
ATOM 610 O O . ASP A 1 76 ? 0.677 6.422 15.767 1.00 82.56 76 ASP A O 1
ATOM 614 N N . GLU A 1 77 ? 0.160 6.317 13.590 1.00 73.38 77 GLU A N 1
ATOM 615 C CA . GLU A 1 77 ? -0.427 7.655 13.527 1.00 73.38 77 GLU A CA 1
ATOM 616 C C . GLU A 1 77 ? -1.671 7.789 14.404 1.00 73.38 77 GLU A C 1
ATOM 618 O O . GLU A 1 77 ? -1.787 8.761 15.140 1.00 73.38 77 GLU A O 1
ATOM 623 N N . ARG A 1 78 ? -2.569 6.795 14.416 1.00 69.44 78 ARG A N 1
ATOM 624 C CA . ARG A 1 78 ? -3.733 6.799 15.323 1.00 69.44 78 ARG A CA 1
ATOM 625 C C . ARG A 1 78 ? -3.335 6.762 16.795 1.00 69.44 78 ARG A C 1
ATOM 627 O O . ARG A 1 78 ? -4.007 7.370 17.624 1.00 69.44 78 ARG A O 1
ATOM 634 N N . VAL A 1 79 ? -2.255 6.056 17.126 1.00 67.69 79 VAL A N 1
ATOM 635 C CA . VAL A 1 79 ? -1.703 6.044 18.487 1.00 67.69 79 VAL A CA 1
ATOM 636 C C . VAL A 1 79 ? -1.087 7.403 18.822 1.00 67.69 79 VAL A C 1
ATOM 638 O O . VAL A 1 79 ? -1.342 7.928 19.900 1.00 67.69 79 VAL A O 1
ATOM 641 N N . SER A 1 80 ? -0.339 8.001 17.896 1.00 59.75 80 SER A N 1
ATOM 642 C CA . SER A 1 80 ? 0.303 9.308 18.075 1.00 59.75 80 SER A CA 1
ATOM 643 C C . SER A 1 80 ? -0.698 10.466 18.150 1.00 59.75 80 SER A C 1
ATOM 645 O O . SER A 1 80 ? -0.509 11.392 18.936 1.00 59.75 80 SER A O 1
ATOM 647 N N . GLU A 1 81 ? -1.780 10.416 17.372 1.00 58.25 81 GLU A N 1
ATOM 648 C CA . GLU A 1 81 ? -2.874 11.392 17.399 1.00 58.25 81 GLU A CA 1
ATOM 649 C C . GLU A 1 81 ? -3.703 11.250 18.681 1.00 58.25 81 GLU A C 1
ATOM 651 O O . GLU A 1 81 ? -3.970 12.245 19.350 1.00 58.25 81 GLU A O 1
ATOM 656 N N . GLY A 1 82 ? -3.992 10.014 19.110 1.00 57.12 82 GLY A N 1
ATOM 657 C CA . GLY A 1 82 ? -4.608 9.744 20.413 1.00 57.12 82 GLY A CA 1
ATOM 658 C C . GLY A 1 82 ? -3.721 10.119 21.609 1.00 57.12 82 GLY A C 1
ATOM 659 O O . GLY A 1 82 ? -4.235 10.471 22.667 1.00 57.12 82 GLY A O 1
ATOM 660 N N . ALA A 1 83 ? -2.394 10.093 21.450 1.00 54.69 83 ALA A N 1
ATOM 661 C CA . ALA A 1 83 ? -1.433 10.509 22.474 1.00 54.69 83 ALA A CA 1
ATOM 662 C C . ALA A 1 83 ? -1.222 12.035 22.537 1.00 54.69 83 ALA A C 1
ATOM 664 O O . ALA A 1 83 ? -0.661 12.532 23.513 1.00 54.69 83 ALA A O 1
ATOM 665 N N . ARG A 1 84 ? -1.672 12.793 21.525 1.00 51.97 84 ARG A N 1
ATOM 666 C CA . ARG A 1 84 ? -1.536 14.260 21.456 1.00 51.97 84 ARG A CA 1
ATOM 667 C C . ARG A 1 84 ? -2.654 15.039 22.149 1.00 51.97 84 ARG A C 1
ATOM 669 O O . ARG A 1 84 ? -2.661 16.264 22.067 1.00 51.97 84 ARG A O 1
ATOM 676 N N . SER A 1 85 ? -3.534 14.367 22.888 1.00 49.06 85 SER A N 1
ATOM 677 C CA . SER A 1 85 ? -4.451 15.024 23.823 1.00 49.06 85 SER A CA 1
ATOM 678 C C . SER A 1 85 ? -4.058 14.770 25.283 1.00 49.06 85 SER A C 1
ATOM 680 O O . SER A 1 85 ? -4.666 13.925 25.938 1.00 49.06 85 SER A O 1
ATOM 682 N N . PRO A 1 86 ? -3.083 15.502 25.848 1.00 47.47 86 PRO A N 1
ATOM 683 C CA . PRO A 1 86 ? -3.136 15.874 27.249 1.00 47.47 86 PRO A CA 1
ATOM 684 C C . PRO A 1 86 ? -3.897 17.206 27.395 1.00 47.47 86 PRO A C 1
ATOM 686 O O . PRO A 1 86 ? -3.749 18.103 26.566 1.00 47.47 86 PRO A O 1
ATOM 689 N N . ASN A 1 87 ? -4.738 17.261 28.433 1.00 42.62 87 ASN A N 1
ATOM 690 C CA . ASN A 1 87 ? -5.457 18.436 28.952 1.00 42.62 87 ASN A CA 1
ATOM 691 C C . ASN A 1 87 ? -4.663 19.747 28.909 1.00 42.62 87 ASN A C 1
ATOM 693 O O . ASN A 1 87 ? -3.458 19.706 29.250 1.00 42.62 87 ASN A O 1
#

pLDDT: mean 79.34, std 16.96, range [37.25, 93.5]

Secondary structure (DSSP, 8-state):
-PPPPS-SS-SS---EEEEETTEEEEEEEETTEEEEEEEE-TTS-EEE-TT--BTTTTTTTS-HHHHHHHHHHHHHHHHHHHHT---

Foldseek 3Di:
DDDDPPPQPCPPFPWDWFDDPLKIWIWTADPNFIFTQWIQHNVRDIDGDPPRDTLVVCCVVDDVVSSVRVVVVSVVVVVVVVVPDDD